Protein AF-A0A530BRG9-F1 (afdb_monomer_lite)

Sequence (106 aa):
MIADGNSALDARIAVEASLAELMQLPPAQRCAVVLKDVLGHSLEEIGEILETSDTAIKGALQRGRESLRKLAAAPRMAPPRPALDRQDMRRLGDYVAAFNARDFDT

Radius of gyration: 16.91 Å; chains: 1; bounding box: 39×44×31 Å

Structure (mmCIF, N/CA/C/O backbone):
data_AF-A0A530BRG9-F1
#
_entry.id   AF-A0A530BRG9-F1
#
loop_
_atom_site.group_PDB
_atom_site.id
_atom_site.type_symbol
_atom_site.label_atom_id
_atom_site.label_alt_id
_atom_site.label_comp_id
_atom_site.label_asym_id
_atom_site.label_entity_id
_atom_site.label_seq_id
_atom_site.pdbx_PDB_ins_code
_atom_site.Cartn_x
_atom_site.Cartn_y
_atom_site.Cartn_z
_atom_site.occupancy
_atom_site.B_iso_or_equiv
_atom_site.auth_seq_id
_atom_site.auth_comp_id
_atom_site.auth_asym_id
_atom_site.auth_atom_id
_atom_site.pdbx_PDB_model_num
ATOM 1 N N . MET A 1 1 ? -22.270 18.689 -3.366 1.00 40.22 1 MET A N 1
ATOM 2 C CA . MET A 1 1 ? -21.148 17.767 -3.111 1.00 40.22 1 MET A CA 1
ATOM 3 C C . MET A 1 1 ? -20.271 17.785 -4.351 1.00 40.22 1 MET A C 1
ATOM 5 O O . MET A 1 1 ? -20.566 17.086 -5.308 1.00 40.22 1 MET A O 1
ATOM 9 N N . ILE A 1 2 ? -19.303 18.703 -4.408 1.00 39.16 2 ILE A N 1
ATOM 10 C CA . ILE A 1 2 ? -18.325 18.726 -5.501 1.00 39.16 2 ILE A CA 1
ATOM 11 C C . ILE A 1 2 ? -17.499 17.460 -5.294 1.00 39.16 2 ILE A C 1
ATOM 13 O O . ILE A 1 2 ? -16.889 17.315 -4.238 1.00 39.16 2 ILE A O 1
ATOM 17 N N . ALA A 1 3 ? -17.549 16.508 -6.223 1.00 49.19 3 ALA A N 1
ATOM 18 C CA . ALA A 1 3 ? -16.545 15.457 -6.234 1.00 49.19 3 ALA A CA 1
ATOM 19 C C . ALA A 1 3 ? -15.195 16.174 -6.334 1.00 49.19 3 ALA A C 1
ATOM 21 O O . ALA A 1 3 ? -14.947 16.855 -7.330 1.00 49.19 3 ALA A O 1
ATOM 22 N N . ASP A 1 4 ? -14.380 16.109 -5.280 1.00 65.44 4 ASP A N 1
ATOM 23 C CA . ASP A 1 4 ? -13.044 16.695 -5.283 1.00 65.44 4 ASP A CA 1
ATOM 24 C C . ASP A 1 4 ? -12.312 16.120 -6.494 1.00 65.44 4 ASP A C 1
ATOM 26 O O . ASP A 1 4 ? -11.971 14.936 -6.501 1.00 65.44 4 ASP A O 1
ATOM 30 N N . GLY A 1 5 ? -12.097 16.919 -7.544 1.00 68.75 5 GLY A N 1
ATOM 31 C CA . GLY A 1 5 ? -11.495 16.438 -8.795 1.00 68.75 5 GLY A CA 1
ATOM 32 C C . GLY A 1 5 ? -10.120 15.805 -8.570 1.00 68.75 5 GLY A C 1
ATOM 33 O O . GLY A 1 5 ? -9.715 14.891 -9.282 1.00 68.75 5 GLY A O 1
ATOM 34 N N . ASN A 1 6 ? -9.449 16.228 -7.498 1.00 78.31 6 ASN A N 1
ATOM 35 C CA . ASN A 1 6 ? -8.198 15.655 -7.036 1.00 78.31 6 ASN A CA 1
ATOM 36 C C . ASN A 1 6 ? -8.357 14.217 -6.496 1.00 78.31 6 ASN A C 1
ATOM 38 O O . ASN A 1 6 ? -7.489 13.388 -6.728 1.00 78.31 6 ASN A O 1
ATOM 42 N N . SER A 1 7 ? -9.481 13.888 -5.847 1.00 81.31 7 SER A N 1
ATOM 43 C CA . SER A 1 7 ? -9.762 12.533 -5.346 1.00 81.31 7 SER A CA 1
ATOM 44 C C . SER A 1 7 ? -10.020 11.527 -6.472 1.00 81.31 7 SER A C 1
ATOM 46 O O . SER A 1 7 ? -9.546 10.398 -6.407 1.00 81.31 7 SER A O 1
ATOM 48 N N . ALA A 1 8 ? -10.708 11.948 -7.539 1.00 89.31 8 ALA A N 1
ATOM 49 C CA . ALA A 1 8 ? -10.935 11.103 -8.709 1.00 89.31 8 ALA A CA 1
ATOM 50 C C . ALA A 1 8 ? -9.632 10.854 -9.485 1.00 89.31 8 ALA A C 1
ATOM 52 O O . ALA A 1 8 ? -9.393 9.743 -9.955 1.00 89.31 8 ALA A O 1
ATOM 53 N N . LEU A 1 9 ? -8.769 11.870 -9.596 1.00 90.94 9 LEU A N 1
ATOM 54 C CA . LEU A 1 9 ? -7.432 11.717 -10.169 1.00 90.94 9 LEU A CA 1
ATOM 55 C C . LEU A 1 9 ? -6.566 10.764 -9.335 1.00 90.94 9 LEU A C 1
ATOM 57 O O . LEU A 1 9 ? -5.92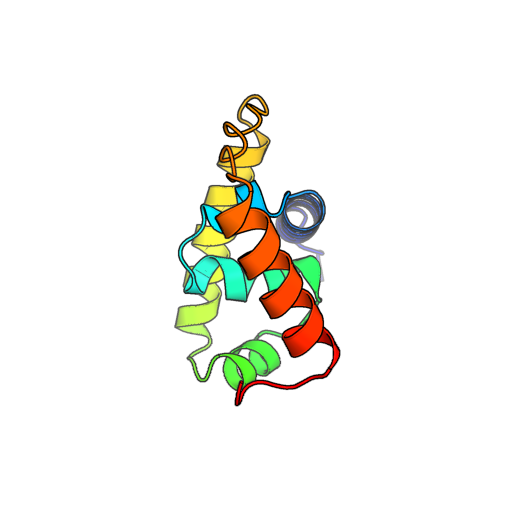1 9.887 -9.899 1.00 90.94 9 LEU A O 1
ATOM 61 N N . ASP A 1 10 ? -6.584 10.906 -8.010 1.00 93.25 10 ASP A N 1
ATOM 62 C CA . ASP A 1 10 ? -5.836 10.034 -7.100 1.00 93.25 10 ASP A CA 1
ATOM 63 C C . ASP A 1 10 ? -6.260 8.574 -7.218 1.00 93.25 10 ASP A C 1
ATOM 65 O O . ASP A 1 10 ? -5.401 7.701 -7.330 1.00 93.25 10 ASP A O 1
ATOM 69 N N . ALA A 1 11 ? -7.569 8.321 -7.280 1.00 91.12 11 ALA A N 1
ATOM 70 C CA . ALA A 1 11 ? -8.109 6.991 -7.534 1.00 91.12 11 ALA A CA 1
ATOM 71 C C . ALA A 1 11 ? -7.588 6.410 -8.852 1.00 91.12 11 ALA A C 1
ATOM 73 O O . ALA A 1 11 ? -7.091 5.288 -8.892 1.00 91.12 11 ALA A O 1
ATOM 74 N N . ARG A 1 12 ? -7.616 7.198 -9.932 1.00 93.44 12 ARG A N 1
ATOM 75 C CA . ARG A 1 12 ? -7.093 6.755 -11.230 1.00 93.44 12 ARG A CA 1
ATOM 76 C C . ARG A 1 12 ? -5.602 6.436 -11.188 1.00 93.44 12 ARG A C 1
ATOM 78 O O . ARG A 1 12 ? -5.204 5.385 -11.676 1.00 93.44 12 ARG A O 1
ATOM 85 N N . ILE A 1 13 ? -4.796 7.307 -10.584 1.00 92.56 13 ILE A N 1
ATOM 86 C CA . ILE A 1 13 ? -3.352 7.089 -10.438 1.00 92.56 13 ILE A CA 1
ATOM 87 C C . ILE A 1 13 ? -3.082 5.819 -9.623 1.00 92.56 13 ILE A C 1
ATOM 89 O O . ILE A 1 13 ? -2.208 5.039 -9.989 1.00 92.56 13 ILE A O 1
ATOM 93 N N . ALA A 1 14 ? -3.832 5.589 -8.543 1.00 89.88 14 ALA A N 1
ATOM 94 C CA . ALA A 1 14 ? -3.685 4.397 -7.716 1.00 89.88 14 ALA A CA 1
ATOM 95 C C . ALA A 1 14 ? -4.073 3.110 -8.459 1.00 89.88 14 ALA A C 1
ATOM 97 O O . ALA A 1 14 ? -3.373 2.109 -8.337 1.00 89.88 14 ALA A O 1
ATOM 98 N N . VAL A 1 15 ? -5.150 3.136 -9.249 1.00 92.38 15 VAL A N 1
ATOM 99 C CA . VAL A 1 15 ? -5.597 1.992 -10.063 1.00 92.38 15 VAL A CA 1
ATOM 100 C C . VAL A 1 15 ? -4.611 1.675 -11.194 1.00 92.38 15 VAL A C 1
ATOM 102 O O . VAL A 1 15 ? -4.385 0.509 -11.504 1.00 92.38 15 VAL A O 1
ATOM 105 N N . GLU A 1 16 ? -4.007 2.693 -11.810 1.00 91.06 16 GLU A N 1
ATOM 106 C CA . GLU A 1 16 ? -3.022 2.523 -12.888 1.00 91.06 16 GLU A CA 1
ATOM 107 C C . GLU A 1 16 ? -1.605 2.192 -12.375 1.00 91.06 16 GLU A C 1
ATOM 109 O O . GLU A 1 16 ? -0.723 1.856 -13.178 1.00 91.06 16 GLU A O 1
ATOM 114 N N . ALA A 1 17 ? -1.376 2.275 -11.059 1.00 89.69 17 ALA A N 1
ATOM 115 C CA . ALA A 1 17 ? -0.098 1.956 -10.438 1.00 89.69 17 ALA A CA 1
ATOM 116 C C . ALA A 1 17 ? 0.193 0.451 -10.511 1.00 89.69 17 ALA A C 1
ATOM 118 O O . ALA A 1 17 ? -0.591 -0.404 -10.100 1.00 89.69 17 ALA A O 1
ATOM 119 N N . SER A 1 18 ? 1.380 0.118 -10.999 1.00 88.44 18 SER A N 1
ATOM 120 C CA . SER A 1 18 ? 1.921 -1.233 -10.956 1.00 88.44 18 SER A CA 1
ATOM 121 C C . SER A 1 18 ? 2.215 -1.667 -9.519 1.00 88.44 18 SER A C 1
ATOM 123 O O . SER A 1 18 ? 2.487 -0.852 -8.633 1.00 88.44 18 SER A O 1
ATOM 125 N N . LEU A 1 19 ? 2.271 -2.984 -9.298 1.00 88.19 19 LEU A N 1
ATOM 126 C CA . LEU A 1 19 ? 2.711 -3.540 -8.017 1.00 88.19 19 LEU A CA 1
ATOM 127 C C . LEU A 1 19 ? 4.082 -2.982 -7.599 1.00 88.19 19 LEU A C 1
ATOM 129 O O . LEU A 1 19 ? 4.290 -2.683 -6.430 1.00 88.19 19 LEU A O 1
ATOM 133 N N . ALA A 1 20 ? 5.003 -2.786 -8.546 1.00 87.38 20 ALA A N 1
ATOM 134 C CA . ALA A 1 20 ? 6.319 -2.226 -8.260 1.00 87.38 20 ALA A CA 1
ATOM 135 C C . ALA A 1 20 ? 6.261 -0.769 -7.764 1.00 87.38 20 ALA A C 1
ATOM 137 O O . ALA A 1 20 ? 7.022 -0.403 -6.873 1.00 87.38 20 ALA A O 1
ATOM 138 N N . GLU A 1 21 ? 5.364 0.059 -8.304 1.00 91.44 21 GLU A N 1
ATOM 139 C CA . GLU A 1 21 ? 5.154 1.439 -7.840 1.00 91.44 21 GLU A CA 1
ATOM 140 C C . GLU A 1 21 ? 4.507 1.455 -6.450 1.00 91.44 21 GLU A C 1
ATOM 142 O O . GLU A 1 21 ? 4.989 2.146 -5.554 1.00 91.44 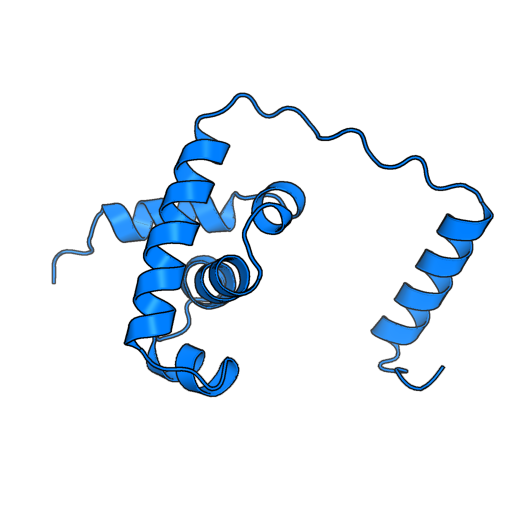21 GLU A O 1
ATOM 147 N N . LEU A 1 22 ? 3.487 0.623 -6.217 1.00 92.81 22 LEU A N 1
ATOM 148 C CA . LEU A 1 22 ? 2.864 0.483 -4.896 1.00 92.81 22 LEU A CA 1
ATOM 149 C C . LEU A 1 22 ? 3.863 -0.013 -3.840 1.00 92.81 22 LEU A C 1
ATOM 151 O O . LEU A 1 22 ? 3.846 0.447 -2.697 1.00 92.81 22 LEU A O 1
ATOM 155 N N . MET A 1 23 ? 4.762 -0.929 -4.204 1.00 92.44 23 MET A N 1
ATOM 156 C CA . MET A 1 23 ? 5.768 -1.470 -3.288 1.00 92.44 23 MET A CA 1
ATOM 157 C C . MET A 1 23 ? 6.831 -0.448 -2.862 1.00 92.44 23 MET A C 1
ATOM 159 O O . MET A 1 23 ? 7.465 -0.658 -1.829 1.00 92.44 23 MET A O 1
ATOM 163 N N . GLN A 1 24 ? 6.981 0.672 -3.577 1.00 92.62 24 GLN A N 1
ATOM 164 C CA . GLN A 1 24 ? 7.852 1.781 -3.161 1.00 92.62 24 GLN A CA 1
ATOM 165 C C . GLN A 1 24 ? 7.260 2.615 -2.016 1.00 92.62 24 GLN A C 1
ATOM 167 O O . GLN A 1 24 ? 7.994 3.332 -1.335 1.00 92.62 24 GLN A O 1
ATOM 172 N N . LEU A 1 25 ? 5.949 2.531 -1.771 1.00 96.69 25 LEU A N 1
ATOM 173 C CA . LEU A 1 25 ? 5.318 3.226 -0.653 1.00 96.69 25 LEU A CA 1
ATOM 174 C C . LEU A 1 25 ? 5.611 2.496 0.671 1.00 96.69 25 LEU A C 1
ATOM 176 O O . LEU A 1 25 ? 5.564 1.261 0.723 1.00 96.69 25 LEU A O 1
ATOM 180 N N . PRO A 1 26 ? 5.814 3.234 1.781 1.00 97.19 26 PRO A N 1
ATOM 181 C CA . PRO A 1 26 ? 5.792 2.657 3.120 1.00 97.19 26 PRO A CA 1
ATOM 182 C C . PRO A 1 26 ? 4.493 1.870 3.372 1.00 97.19 2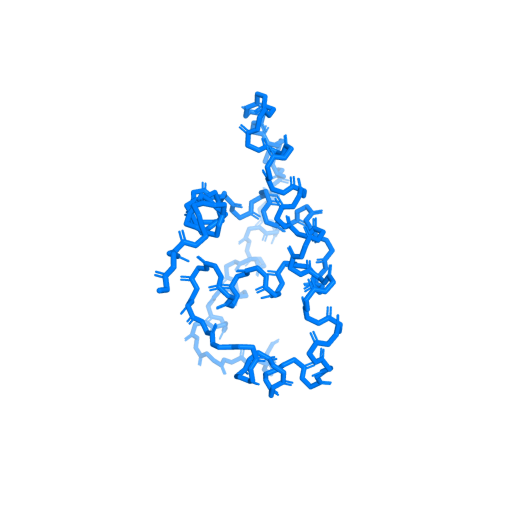6 PRO A C 1
ATOM 184 O O . PRO A 1 26 ? 3.433 2.311 2.914 1.00 97.19 26 PRO A O 1
ATOM 187 N N . PRO A 1 27 ? 4.522 0.763 4.143 1.00 96.50 27 PRO A N 1
ATOM 188 C CA . PRO A 1 27 ? 3.377 -0.139 4.300 1.00 96.50 27 PRO A CA 1
ATOM 189 C C . PRO A 1 27 ? 2.060 0.559 4.654 1.00 96.50 27 PRO A C 1
ATOM 191 O O . PRO A 1 27 ? 1.059 0.337 3.984 1.00 96.50 27 PRO A O 1
ATOM 194 N N . ALA A 1 28 ? 2.070 1.477 5.625 1.00 96.00 28 ALA A N 1
ATOM 195 C CA . ALA A 1 28 ? 0.866 2.204 6.031 1.00 96.00 28 ALA A CA 1
ATOM 196 C C . ALA A 1 28 ? 0.270 3.070 4.903 1.00 96.00 28 ALA A C 1
ATOM 198 O O . ALA A 1 28 ? -0.946 3.142 4.753 1.00 96.00 28 ALA A O 1
ATOM 199 N N . GLN A 1 29 ? 1.118 3.708 4.089 1.00 98.12 29 GLN A N 1
ATOM 200 C CA . GLN A 1 29 ? 0.671 4.513 2.946 1.00 98.12 29 GLN A CA 1
ATOM 201 C C . GLN A 1 29 ? 0.102 3.618 1.846 1.00 98.12 29 GLN A C 1
ATOM 203 O O . GLN A 1 29 ? -0.970 3.906 1.321 1.00 98.12 29 GLN A O 1
ATOM 208 N N . ARG A 1 30 ? 0.793 2.510 1.541 1.00 98.00 30 ARG A N 1
ATOM 209 C CA . ARG A 1 30 ? 0.343 1.519 0.560 1.00 98.00 30 ARG A CA 1
ATOM 210 C C . ARG A 1 30 ? -1.019 0.941 0.942 1.00 98.00 30 ARG A C 1
ATOM 212 O O . ARG A 1 30 ? -1.920 0.966 0.114 1.00 98.00 30 ARG A O 1
ATOM 219 N N . CYS A 1 31 ? -1.179 0.459 2.176 1.00 97.75 31 CYS A N 1
ATOM 220 C CA . CYS A 1 31 ? -2.439 -0.126 2.637 1.00 97.75 31 CYS A CA 1
ATOM 221 C C . CYS A 1 31 ? -3.586 0.883 2.553 1.00 97.75 31 CYS A C 1
ATOM 223 O O . CYS A 1 31 ? -4.629 0.570 1.988 1.00 97.75 31 CYS A O 1
ATOM 225 N N . ALA A 1 32 ? -3.374 2.106 3.049 1.00 97.75 32 ALA A N 1
ATOM 226 C CA . ALA A 1 32 ? -4.399 3.141 3.016 1.00 97.75 32 ALA A CA 1
ATOM 227 C C . ALA A 1 32 ? -4.831 3.474 1.576 1.00 97.75 32 ALA A C 1
ATOM 229 O O . ALA A 1 32 ? -6.027 3.500 1.294 1.00 97.75 32 ALA A O 1
ATOM 230 N N . VAL A 1 33 ? -3.876 3.672 0.657 1.00 97.94 33 VAL A N 1
ATOM 231 C CA . VAL A 1 33 ? -4.171 3.960 -0.756 1.00 97.94 33 VAL A CA 1
ATOM 232 C C . VAL A 1 33 ? -4.888 2.793 -1.428 1.00 97.94 33 VAL A C 1
ATOM 234 O O . VAL A 1 33 ? -5.906 3.010 -2.069 1.00 97.94 33 VAL A O 1
ATOM 237 N N . VAL A 1 34 ? -4.417 1.554 -1.270 1.00 97.75 34 VAL A N 1
ATOM 238 C CA . VAL A 1 34 ? -5.066 0.394 -1.904 1.00 97.75 34 VAL A CA 1
ATOM 239 C C . VAL A 1 34 ? -6.504 0.244 -1.409 1.00 97.75 34 VAL A C 1
ATOM 241 O O . VAL A 1 34 ? -7.423 0.144 -2.218 1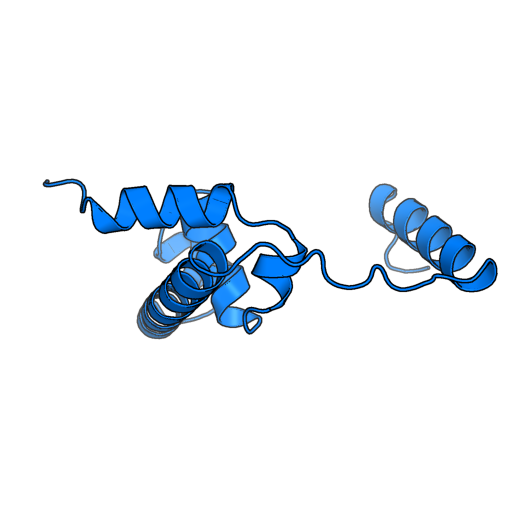.00 97.75 34 VAL A O 1
ATOM 244 N N . LEU A 1 35 ? -6.725 0.293 -0.094 1.00 97.94 35 LEU A N 1
ATOM 245 C CA . LEU A 1 35 ? -8.068 0.149 0.459 1.00 97.94 35 LEU A CA 1
ATOM 246 C C . LEU A 1 35 ? -8.993 1.287 0.007 1.00 97.94 35 LEU A C 1
ATOM 248 O O . LEU A 1 35 ? -10.137 1.033 -0.359 1.00 97.94 35 LEU A O 1
ATOM 252 N N . LYS A 1 36 ? -8.507 2.534 -0.013 1.00 97.69 36 LYS A N 1
ATOM 253 C CA . LYS A 1 36 ? -9.345 3.691 -0.346 1.00 97.69 36 LYS A CA 1
ATOM 254 C C . LYS A 1 36 ? -9.564 3.884 -1.842 1.00 97.69 36 LYS A C 1
ATOM 256 O O . LYS A 1 36 ? -10.692 4.081 -2.281 1.00 97.69 36 LYS A O 1
ATOM 261 N N . ASP A 1 37 ? -8.474 3.901 -2.593 1.00 97.00 37 ASP A N 1
ATOM 262 C CA . ASP A 1 37 ? -8.408 4.428 -3.954 1.00 97.00 37 ASP A CA 1
ATOM 263 C C . ASP A 1 37 ? -8.509 3.321 -5.014 1.00 97.00 37 ASP A C 1
ATOM 265 O O . ASP A 1 37 ? -8.860 3.609 -6.156 1.00 97.00 37 ASP A O 1
ATOM 269 N N . VAL A 1 38 ? -8.259 2.058 -4.634 1.00 95.62 38 VAL A N 1
ATOM 270 C CA . VAL A 1 38 ? -8.417 0.881 -5.511 1.00 95.62 38 VAL A CA 1
ATOM 271 C C . VAL A 1 38 ? -9.649 0.062 -5.126 1.00 95.62 38 VAL A C 1
ATOM 273 O O . VAL A 1 38 ? -10.439 -0.297 -5.995 1.00 95.62 38 VAL A O 1
ATOM 276 N N . LEU A 1 39 ? -9.832 -0.221 -3.833 1.00 95.50 39 LEU A N 1
ATOM 277 C CA . LEU A 1 39 ? -10.930 -1.061 -3.334 1.00 95.50 39 LEU A CA 1
ATOM 278 C C . LEU A 1 39 ? -12.178 -0.266 -2.918 1.00 95.50 39 LEU A C 1
ATOM 280 O O . LEU A 1 39 ? -13.242 -0.851 -2.743 1.00 95.50 39 LEU A O 1
ATOM 284 N N . GLY A 1 40 ? -12.082 1.063 -2.810 1.00 95.31 40 GLY A N 1
ATOM 285 C CA . GLY A 1 40 ? -13.234 1.941 -2.593 1.00 95.31 40 GLY A CA 1
ATOM 286 C C . GLY A 1 40 ? -13.759 2.008 -1.156 1.00 95.31 40 GLY A C 1
ATOM 287 O O . GLY A 1 40 ? -14.845 2.549 -0.948 1.00 95.31 40 GLY A O 1
ATOM 288 N N . HIS A 1 41 ? -13.009 1.515 -0.167 1.00 97.75 41 HIS A N 1
ATOM 289 C CA . HIS A 1 41 ? -13.445 1.491 1.230 1.00 97.75 41 HIS A CA 1
ATOM 290 C C . HIS A 1 41 ? -13.686 2.888 1.830 1.00 97.75 41 HIS A C 1
ATOM 292 O O . HIS A 1 41 ? -13.098 3.907 1.429 1.00 97.75 41 HIS A O 1
ATOM 298 N N . SER A 1 42 ? -14.563 2.954 2.831 1.00 96.12 42 SER A N 1
ATOM 299 C CA . SER A 1 42 ? -14.761 4.138 3.672 1.00 96.12 42 SER A CA 1
ATOM 300 C C . SER A 1 42 ? -13.573 4.336 4.634 1.00 96.12 42 SER A C 1
ATOM 302 O O . SER A 1 42 ? -12.740 3.451 4.799 1.00 96.12 42 SER A O 1
ATOM 304 N N . LEU A 1 43 ? -13.431 5.519 5.250 1.00 95.88 43 LEU A N 1
ATOM 305 C CA . LEU A 1 43 ? -12.359 5.723 6.244 1.00 95.88 43 LEU A CA 1
ATOM 306 C C . LEU A 1 43 ? -12.575 4.882 7.507 1.00 95.88 43 LEU A C 1
ATOM 308 O O . LEU A 1 43 ? -11.601 4.413 8.084 1.00 95.88 43 LEU A O 1
ATOM 312 N N . GLU A 1 44 ? -13.837 4.671 7.876 1.00 96.50 44 GLU A N 1
ATOM 313 C CA . GLU A 1 44 ? -14.250 3.845 9.009 1.00 96.50 44 GLU A CA 1
ATOM 314 C C . GLU A 1 44 ? -13.867 2.378 8.779 1.00 96.50 44 GLU A C 1
ATOM 316 O O . GLU A 1 44 ? -13.124 1.818 9.578 1.00 96.50 44 GLU A O 1
ATOM 321 N N . GLU A 1 45 ? -14.229 1.808 7.622 1.00 97.69 45 GLU A N 1
ATOM 322 C CA . GLU A 1 45 ? -13.852 0.436 7.240 1.00 97.69 45 GLU A CA 1
ATOM 323 C C . GLU A 1 45 ? -12.327 0.248 7.235 1.00 97.69 45 GLU A C 1
ATOM 325 O O . GLU A 1 45 ? -11.806 -0.773 7.675 1.00 97.69 45 GLU A O 1
ATOM 330 N N . ILE A 1 46 ? -11.577 1.251 6.763 1.00 97.88 46 ILE A N 1
ATOM 331 C CA . ILE A 1 46 ? -10.108 1.208 6.778 1.00 97.88 46 ILE A CA 1
ATOM 332 C C . ILE A 1 46 ? -9.570 1.243 8.212 1.00 97.88 46 ILE A C 1
ATOM 334 O O . ILE A 1 46 ? -8.588 0.562 8.503 1.00 97.88 46 ILE A O 1
ATOM 338 N N . GLY A 1 47 ? -10.174 2.037 9.097 1.00 97.25 47 GLY A N 1
ATOM 339 C CA . GLY A 1 47 ? -9.788 2.116 10.505 1.00 97.25 47 GLY A CA 1
ATOM 340 C C . GLY A 1 47 ? -10.020 0.814 11.253 1.00 97.25 47 GLY A C 1
ATOM 341 O O . GLY A 1 47 ? -9.167 0.425 12.047 1.00 97.25 47 GLY A O 1
ATOM 342 N N . GLU A 1 48 ? -11.104 0.111 10.933 1.00 97.25 48 GLU A N 1
ATOM 343 C CA . GLU A 1 48 ? -11.378 -1.232 11.441 1.00 97.25 48 GLU A CA 1
ATOM 344 C C . GLU A 1 48 ? -10.358 -2.253 10.918 1.00 97.25 48 GLU A C 1
ATOM 346 O O . GLU A 1 48 ? -9.767 -2.983 11.708 1.00 97.25 48 GLU A O 1
ATOM 351 N N . ILE A 1 49 ? -10.083 -2.266 9.607 1.00 96.94 49 ILE A N 1
ATOM 352 C CA . ILE A 1 49 ? -9.139 -3.216 8.985 1.00 96.94 49 ILE A CA 1
ATOM 353 C C . ILE A 1 49 ? -7.700 -3.007 9.474 1.00 96.94 49 ILE A C 1
ATOM 355 O O . ILE A 1 49 ? -6.959 -3.970 9.659 1.00 96.94 49 ILE A O 1
ATOM 359 N N . LEU A 1 50 ? -7.270 -1.750 9.614 1.00 95.69 50 LEU A N 1
ATOM 360 C CA . LEU A 1 50 ? -5.896 -1.402 9.991 1.00 95.69 50 LEU A CA 1
ATOM 361 C C . LEU A 1 50 ? -5.720 -1.176 11.496 1.00 95.69 50 LEU A C 1
ATOM 363 O O . LEU A 1 50 ? -4.616 -0.816 11.909 1.00 95.69 50 LEU A O 1
ATOM 367 N N . GLU A 1 51 ? -6.788 -1.331 12.283 1.00 96.69 51 GLU A N 1
ATOM 368 C CA . GLU A 1 51 ? -6.828 -1.082 13.729 1.00 96.69 51 GLU A CA 1
ATOM 369 C C . GLU A 1 51 ? -6.160 0.256 14.106 1.00 96.69 51 GLU A C 1
ATOM 371 O O . GLU A 1 51 ? -5.286 0.348 14.973 1.00 96.69 51 GLU A O 1
ATOM 376 N N . THR A 1 52 ? -6.522 1.327 13.392 1.00 96.12 52 THR A N 1
ATOM 377 C CA . THR A 1 52 ? -5.854 2.630 13.512 1.00 96.12 52 THR A CA 1
ATOM 378 C C . THR A 1 52 ? -6.821 3.810 13.433 1.00 96.12 52 THR A C 1
ATOM 380 O O . THR A 1 52 ? -7.984 3.673 13.072 1.00 96.12 52 THR A O 1
ATOM 383 N N . SER A 1 53 ? -6.339 5.004 13.786 1.00 96.62 53 SER A N 1
ATOM 384 C CA . SER A 1 53 ? -7.170 6.214 13.815 1.00 96.62 53 SER A CA 1
ATOM 385 C C . SER A 1 53 ? -7.386 6.831 12.431 1.00 96.62 53 SER A C 1
ATOM 387 O O . SER A 1 53 ? -6.468 6.883 11.610 1.00 96.62 53 SER A O 1
ATOM 389 N N . ASP A 1 54 ? -8.545 7.461 12.236 1.00 95.75 54 ASP A N 1
ATOM 390 C CA . ASP A 1 54 ? -8.860 8.329 11.093 1.00 95.75 54 ASP A CA 1
ATOM 391 C C . ASP A 1 54 ? -7.739 9.310 10.732 1.00 95.75 54 ASP A C 1
ATOM 393 O O . ASP A 1 54 ? -7.431 9.530 9.560 1.00 95.75 54 ASP A O 1
ATOM 397 N N . THR A 1 55 ? -7.120 9.920 11.744 1.00 97.31 55 THR A N 1
ATOM 398 C CA . THR A 1 55 ? -6.032 10.886 11.562 1.00 97.31 55 THR A CA 1
ATOM 399 C C . THR A 1 55 ? -4.800 10.221 10.950 1.00 97.31 55 THR A C 1
ATOM 401 O O . THR A 1 55 ? -4.187 10.776 10.033 1.00 97.31 55 THR A O 1
ATOM 404 N N . ALA A 1 56 ? -4.454 9.016 11.411 1.00 97.25 56 ALA A N 1
ATOM 405 C CA . ALA A 1 56 ? -3.354 8.239 10.852 1.00 97.25 56 ALA A CA 1
ATOM 406 C C . ALA A 1 56 ? -3.639 7.839 9.396 1.00 97.25 56 ALA A C 1
ATOM 408 O O . ALA A 1 56 ? -2.768 8.015 8.539 1.00 97.25 56 ALA A O 1
ATOM 409 N N . ILE A 1 57 ? -4.868 7.401 9.097 1.00 97.94 57 ILE A N 1
ATOM 410 C CA . ILE A 1 57 ? -5.303 7.018 7.743 1.00 97.94 57 ILE A CA 1
ATOM 411 C C . ILE A 1 57 ? -5.233 8.215 6.798 1.00 97.94 57 ILE A C 1
ATOM 413 O O . ILE A 1 57 ? -4.619 8.126 5.737 1.00 97.94 57 ILE A O 1
ATOM 417 N N . LYS A 1 58 ? -5.799 9.363 7.187 1.00 97.19 58 LYS A N 1
ATOM 418 C CA . LYS A 1 58 ? -5.784 10.592 6.374 1.00 97.19 58 LYS A CA 1
ATOM 419 C C . LYS A 1 58 ? -4.356 11.043 6.068 1.00 97.19 58 LYS A C 1
ATOM 421 O O . LYS A 1 58 ? -4.044 11.354 4.919 1.00 97.19 58 LYS A O 1
ATOM 426 N N . GLY A 1 59 ? -3.470 11.012 7.066 1.00 98.06 59 GLY A N 1
ATOM 427 C CA . GLY A 1 59 ? -2.055 11.329 6.870 1.00 98.06 59 GLY A CA 1
ATOM 428 C C . GLY A 1 59 ? -1.336 10.331 5.955 1.00 98.06 59 GLY A C 1
ATOM 429 O O . GLY A 1 59 ? -0.512 10.730 5.130 1.00 98.06 59 GLY A O 1
ATOM 430 N N . ALA A 1 60 ? -1.645 9.037 6.072 1.00 97.88 60 ALA A N 1
ATOM 431 C CA . ALA A 1 60 ? -1.094 7.996 5.210 1.00 97.88 60 ALA A CA 1
ATOM 432 C C . ALA A 1 60 ? -1.578 8.137 3.757 1.00 97.88 60 ALA A C 1
ATOM 434 O O . ALA A 1 60 ? -0.751 8.089 2.847 1.00 97.88 60 ALA A O 1
ATOM 435 N N . LEU A 1 61 ? -2.873 8.397 3.544 1.00 98.06 61 LEU A N 1
ATOM 436 C CA . LEU A 1 61 ? -3.466 8.664 2.231 1.00 98.06 61 LEU A CA 1
ATOM 437 C C . LEU A 1 61 ? -2.836 9.879 1.564 1.00 98.06 61 LEU A C 1
ATOM 439 O O . LEU A 1 61 ? -2.428 9.797 0.409 1.00 98.06 61 LEU A O 1
ATOM 443 N N . GLN A 1 62 ? -2.717 10.993 2.290 1.00 97.75 62 GLN A N 1
ATOM 444 C CA . GLN A 1 62 ? -2.115 12.213 1.759 1.00 97.75 62 GLN A CA 1
ATOM 445 C C . GLN A 1 62 ? -0.707 11.937 1.210 1.00 97.75 62 GLN A C 1
ATOM 447 O O . GLN A 1 62 ? -0.426 12.230 0.048 1.00 97.75 62 GLN A O 1
ATOM 452 N N . ARG A 1 63 ? 0.165 11.334 2.029 1.00 98.19 63 ARG A N 1
ATOM 453 C CA . ARG A 1 63 ? 1.560 11.053 1.649 1.00 98.19 63 ARG A CA 1
ATOM 454 C C . ARG A 1 63 ? 1.679 9.966 0.579 1.00 98.19 63 ARG A C 1
ATOM 456 O O . ARG A 1 63 ? 2.531 10.070 -0.304 1.00 98.19 63 ARG A O 1
ATOM 463 N N . GLY A 1 64 ? 0.815 8.952 0.628 1.00 97.88 64 GLY A N 1
ATOM 464 C CA . GLY A 1 64 ? 0.767 7.885 -0.369 1.00 97.88 64 GLY A CA 1
ATOM 465 C C . GLY A 1 64 ? 0.387 8.417 -1.749 1.00 97.88 64 GLY A C 1
ATOM 466 O O . GLY A 1 64 ? 1.108 8.188 -2.718 1.00 97.88 64 GLY A O 1
ATOM 467 N N . ARG A 1 65 ? -0.682 9.216 -1.830 1.00 97.75 65 ARG A N 1
ATOM 468 C CA . ARG A 1 65 ? -1.129 9.858 -3.077 1.00 97.75 65 ARG A CA 1
ATOM 469 C C . ARG A 1 65 ? -0.089 10.826 -3.625 1.00 97.75 65 ARG A C 1
ATOM 471 O O . ARG A 1 65 ? 0.140 10.872 -4.828 1.00 97.75 65 ARG A O 1
ATOM 478 N N . GLU A 1 66 ? 0.569 11.602 -2.765 1.00 97.31 66 GLU A N 1
ATOM 479 C CA . GLU A 1 66 ? 1.672 12.471 -3.191 1.00 97.31 66 GLU A CA 1
ATOM 480 C C . GLU A 1 66 ? 2.834 11.666 -3.798 1.00 97.31 66 GLU A C 1
ATOM 482 O O . GLU A 1 66 ? 3.345 12.025 -4.858 1.00 97.31 66 GLU A O 1
ATOM 487 N N . SER A 1 67 ? 3.214 10.551 -3.169 1.00 96.38 67 SER A N 1
ATOM 488 C CA . SER A 1 67 ? 4.259 9.655 -3.681 1.00 96.38 67 SER A CA 1
ATOM 489 C C . SER A 1 67 ? 3.881 9.049 -5.034 1.00 96.38 67 SER A C 1
ATOM 491 O O . SER A 1 67 ? 4.688 9.079 -5.961 1.00 96.38 67 SER A O 1
ATOM 493 N N . LEU A 1 68 ? 2.645 8.565 -5.190 1.00 95.31 68 LEU A N 1
ATOM 494 C CA . LEU A 1 68 ? 2.190 7.991 -6.457 1.00 95.31 68 LEU A CA 1
ATOM 495 C C . LEU A 1 68 ? 2.095 9.023 -7.582 1.00 95.31 68 LEU A C 1
ATOM 497 O O . LEU A 1 68 ? 2.489 8.715 -8.702 1.00 95.31 68 LEU A O 1
ATOM 501 N N . ARG A 1 69 ? 1.663 10.261 -7.303 1.00 95.75 69 ARG A N 1
ATOM 502 C CA . ARG A 1 69 ? 1.711 11.345 -8.301 1.00 95.75 69 ARG A CA 1
ATOM 503 C C . ARG A 1 69 ? 3.135 11.588 -8.803 1.00 95.75 69 ARG A C 1
ATOM 505 O O . ARG A 1 69 ? 3.335 11.765 -10.000 1.00 95.75 69 ARG A O 1
ATOM 512 N N . LYS A 1 70 ? 4.125 11.580 -7.901 1.00 94.00 70 LYS A N 1
ATOM 513 C CA . LYS A 1 70 ? 5.544 11.741 -8.265 1.00 94.00 70 LYS A CA 1
ATOM 514 C C . LYS A 1 70 ? 6.038 10.582 -9.130 1.00 94.00 70 LYS A C 1
ATOM 516 O O . LYS A 1 70 ? 6.723 10.826 -10.116 1.00 94.00 70 LYS A O 1
ATOM 521 N N . LEU A 1 71 ? 5.661 9.348 -8.792 1.00 92.00 71 LEU A N 1
ATOM 522 C CA . LEU A 1 71 ? 6.015 8.161 -9.574 1.00 92.00 71 LEU A CA 1
ATOM 523 C C . LEU A 1 71 ? 5.359 8.167 -10.960 1.00 92.00 71 LEU A C 1
ATOM 525 O O . LEU A 1 71 ? 6.040 7.913 -11.946 1.00 92.00 71 LEU A O 1
ATOM 529 N N . ALA A 1 72 ? 4.083 8.544 -11.053 1.00 89.75 72 ALA A N 1
ATOM 530 C CA . ALA A 1 72 ? 3.358 8.636 -12.319 1.00 89.75 72 ALA A CA 1
ATOM 531 C C . ALA A 1 72 ? 3.911 9.727 -13.256 1.00 89.75 72 ALA A C 1
ATOM 533 O O . ALA A 1 72 ? 3.814 9.602 -14.474 1.00 89.75 72 ALA A O 1
ATOM 534 N N . ALA A 1 73 ? 4.493 10.795 -12.699 1.00 90.12 73 ALA A N 1
ATOM 535 C CA . ALA A 1 73 ? 5.148 11.851 -13.470 1.00 90.12 73 ALA A CA 1
ATOM 536 C C . ALA A 1 73 ? 6.571 11.478 -13.931 1.00 90.12 73 ALA A C 1
ATOM 538 O O . ALA A 1 73 ? 7.107 12.115 -14.840 1.00 90.12 73 ALA A O 1
ATOM 539 N N . ALA A 1 74 ? 7.200 10.478 -13.309 1.00 85.75 74 ALA A N 1
ATOM 540 C CA . ALA A 1 74 ? 8.526 10.014 -13.690 1.00 85.75 74 ALA A CA 1
ATOM 541 C C . ALA A 1 74 ? 8.451 9.090 -14.923 1.00 85.75 74 ALA A C 1
ATOM 543 O O . ALA A 1 74 ? 7.476 8.356 -15.096 1.00 85.75 74 ALA A O 1
ATOM 544 N N . PRO A 1 75 ? 9.484 9.064 -15.786 1.00 77.56 75 PRO A N 1
ATOM 545 C CA . PRO A 1 75 ? 9.575 8.061 -16.839 1.00 77.56 75 PRO A CA 1
ATOM 546 C C . PRO A 1 75 ? 9.491 6.661 -16.226 1.00 77.56 75 PRO A C 1
ATOM 548 O O . PRO A 1 75 ? 10.249 6.351 -15.305 1.00 77.56 75 PRO A O 1
ATOM 551 N N . ARG A 1 76 ? 8.597 5.807 -16.743 1.00 69.19 76 ARG A N 1
ATOM 552 C CA . ARG A 1 76 ? 8.496 4.402 -16.320 1.00 69.19 76 ARG A CA 1
ATOM 553 C C . ARG A 1 76 ? 9.790 3.669 -16.658 1.00 69.19 76 ARG A C 1
ATOM 555 O O . ARG A 1 76 ? 9.945 3.095 -17.733 1.00 69.19 76 ARG A O 1
ATOM 562 N N . MET A 1 77 ? 10.722 3.674 -15.720 1.00 61.44 77 MET A N 1
ATOM 563 C CA . MET A 1 77 ? 11.831 2.741 -15.709 1.00 61.44 77 MET A CA 1
ATOM 564 C C . MET A 1 77 ? 11.289 1.452 -15.113 1.00 61.44 77 MET A C 1
ATOM 566 O O . MET A 1 77 ? 10.943 1.413 -13.934 1.00 61.44 77 MET A O 1
ATOM 570 N N . ALA A 1 78 ? 11.169 0.402 -15.927 1.00 61.22 78 ALA A N 1
ATOM 571 C CA . ALA A 1 78 ? 10.916 -0.918 -15.376 1.00 61.22 78 ALA A CA 1
ATOM 572 C C . ALA A 1 78 ? 12.060 -1.211 -14.391 1.00 61.22 78 ALA A C 1
ATOM 574 O O . ALA A 1 78 ? 13.220 -1.211 -14.824 1.00 61.22 78 ALA A O 1
ATOM 575 N N . PRO A 1 79 ? 11.784 -1.405 -13.087 1.00 61.75 79 PRO A N 1
ATOM 576 C CA . PRO A 1 79 ? 12.841 -1.794 -12.174 1.00 61.75 79 PRO A CA 1
ATOM 577 C C . PRO A 1 79 ? 13.459 -3.091 -12.705 1.00 61.75 79 PRO A C 1
ATOM 579 O O . PRO A 1 79 ? 12.737 -3.915 -13.286 1.00 61.75 79 PRO A O 1
ATOM 582 N N . PRO A 1 80 ? 14.781 -3.277 -12.560 1.00 63.66 80 PRO A N 1
ATOM 583 C CA . PRO A 1 80 ? 15.419 -4.510 -12.982 1.00 63.66 80 PRO A CA 1
ATOM 584 C C . PRO A 1 80 ? 14.681 -5.671 -12.321 1.00 63.66 80 PRO A C 1
ATOM 586 O O . PRO A 1 80 ? 14.549 -5.729 -11.097 1.00 63.66 80 PRO A O 1
ATOM 589 N N . ARG A 1 81 ? 14.127 -6.564 -13.146 1.00 67.94 81 ARG A N 1
ATOM 590 C CA . ARG A 1 81 ? 13.455 -7.760 -12.646 1.00 67.94 81 ARG A CA 1
ATOM 591 C C . ARG A 1 81 ? 14.515 -8.559 -11.882 1.00 67.94 81 ARG A C 1
ATOM 593 O O . ARG A 1 81 ? 15.565 -8.822 -12.475 1.00 67.94 81 ARG A O 1
ATOM 600 N N . PRO A 1 82 ? 14.297 -8.911 -10.603 1.00 70.94 82 PRO A N 1
ATOM 601 C CA . PRO A 1 82 ? 15.259 -9.732 -9.890 1.00 70.94 82 PRO A CA 1
ATOM 602 C C . PRO A 1 82 ? 15.468 -11.020 -10.685 1.00 70.94 82 PRO A C 1
ATOM 604 O O . PRO A 1 82 ? 14.506 -11.675 -11.094 1.00 70.94 82 PRO A O 1
ATOM 607 N N . ALA A 1 83 ? 16.729 -11.338 -10.971 1.00 80.69 83 ALA A N 1
ATOM 608 C CA . ALA A 1 83 ? 17.078 -12.596 -11.601 1.00 80.69 83 ALA A CA 1
ATOM 609 C C . ALA A 1 83 ? 16.896 -13.691 -10.548 1.00 80.69 83 ALA A C 1
ATOM 611 O O . ALA A 1 83 ? 17.713 -13.819 -9.642 1.00 80.69 83 ALA A O 1
ATOM 612 N N . LEU A 1 84 ? 15.791 -14.429 -10.638 1.00 86.00 84 LEU A N 1
ATOM 613 C CA . LEU A 1 84 ? 15.547 -15.583 -9.783 1.00 86.00 84 LEU A CA 1
ATOM 614 C C . LEU A 1 84 ? 16.285 -16.782 -10.368 1.00 86.00 84 LEU A C 1
ATOM 616 O O . LEU A 1 84 ? 16.117 -17.112 -11.547 1.00 86.00 84 LEU A O 1
ATOM 620 N N . ASP A 1 85 ? 17.103 -17.433 -9.551 1.00 93.19 85 ASP A N 1
ATOM 621 C CA . ASP A 1 85 ? 17.720 -18.687 -9.952 1.00 93.19 85 ASP A CA 1
ATOM 622 C C . ASP A 1 85 ? 16.693 -19.838 -9.932 1.00 93.19 85 ASP A C 1
ATOM 624 O O . ASP A 1 85 ? 15.517 -19.687 -9.579 1.00 93.19 85 ASP A O 1
ATOM 628 N N . ARG A 1 86 ? 17.123 -21.036 -10.342 1.00 93.19 86 ARG A N 1
ATOM 629 C CA . ARG A 1 86 ? 16.227 -22.199 -10.393 1.00 93.19 86 ARG A CA 1
ATOM 630 C C . ARG A 1 86 ? 15.703 -22.590 -9.005 1.00 93.19 86 ARG A C 1
ATOM 632 O O . ARG A 1 86 ? 14.640 -23.196 -8.919 1.00 93.19 86 ARG A O 1
ATOM 639 N N . GLN A 1 87 ? 16.457 -22.330 -7.941 1.00 94.38 87 GLN A N 1
ATOM 640 C CA . GLN A 1 87 ? 16.056 -22.658 -6.579 1.00 94.38 87 GLN A CA 1
ATOM 641 C C . GLN A 1 87 ? 15.008 -21.675 -6.064 1.00 94.38 87 GLN A C 1
ATOM 643 O O . GLN A 1 87 ? 13.997 -22.119 -5.521 1.00 94.38 87 GLN A O 1
ATOM 648 N N . ASP A 1 88 ? 15.194 -20.383 -6.300 1.00 93.88 88 ASP A N 1
ATOM 649 C CA . ASP A 1 88 ? 14.228 -19.356 -5.921 1.00 93.88 88 ASP A CA 1
ATOM 650 C C . ASP A 1 88 ? 12.923 -19.488 -6.710 1.00 93.88 88 ASP A C 1
ATOM 652 O O . ASP A 1 88 ? 11.845 -19.368 -6.134 1.00 93.88 88 ASP A O 1
ATOM 656 N N . MET A 1 89 ? 12.990 -19.852 -7.995 1.00 92.94 89 MET A N 1
ATOM 657 C CA . MET A 1 89 ? 11.790 -20.158 -8.784 1.00 92.94 89 MET A CA 1
ATOM 658 C C . MET A 1 89 ? 11.002 -21.354 -8.234 1.00 92.94 89 MET A C 1
ATOM 660 O O . MET A 1 89 ? 9.773 -21.330 -8.265 1.00 92.94 89 MET A O 1
ATOM 664 N N . ARG A 1 90 ? 11.684 -22.390 -7.720 1.00 95.44 90 ARG A N 1
ATOM 665 C CA . ARG A 1 90 ? 11.008 -23.519 -7.056 1.00 95.44 90 ARG A CA 1
ATOM 666 C C . ARG A 1 90 ? 10.333 -23.069 -5.765 1.00 95.44 90 ARG A C 1
ATOM 668 O O . ARG A 1 90 ? 9.139 -23.281 -5.626 1.00 95.44 90 ARG A O 1
ATOM 675 N N . ARG A 1 91 ? 11.062 -22.361 -4.894 1.00 94.44 91 ARG A N 1
ATOM 676 C CA . ARG A 1 91 ? 10.521 -21.817 -3.634 1.00 94.44 91 ARG A CA 1
ATOM 677 C C . ARG A 1 91 ? 9.299 -20.932 -3.864 1.00 94.44 91 ARG A C 1
ATOM 679 O O . ARG A 1 91 ? 8.324 -21.031 -3.131 1.00 94.44 91 ARG A O 1
ATOM 686 N N . LEU A 1 92 ? 9.347 -20.077 -4.886 1.00 93.19 92 LEU A N 1
ATOM 687 C CA . LEU A 1 92 ? 8.212 -19.241 -5.264 1.00 93.19 92 LEU A CA 1
ATOM 688 C C . LEU A 1 92 ? 7.020 -20.089 -5.726 1.00 93.19 92 LEU A C 1
ATOM 690 O O . LEU A 1 92 ? 5.889 -19.787 -5.361 1.00 93.19 92 LEU A O 1
ATOM 694 N N . GLY A 1 93 ? 7.263 -21.145 -6.505 1.00 94.50 93 GLY A N 1
ATOM 695 C CA . GLY A 1 93 ? 6.227 -22.095 -6.914 1.00 94.50 93 GLY A CA 1
ATOM 696 C C . GLY A 1 93 ? 5.567 -22.794 -5.725 1.00 94.50 93 GLY A C 1
ATOM 697 O O . GLY A 1 93 ? 4.340 -22.824 -5.653 1.00 94.50 93 GLY A O 1
ATOM 698 N N . ASP A 1 94 ? 6.371 -23.280 -4.778 1.00 95.19 94 ASP A N 1
ATOM 699 C CA . ASP A 1 94 ? 5.894 -23.941 -3.558 1.00 95.19 94 ASP A CA 1
ATOM 700 C C . ASP A 1 94 ? 5.053 -22.975 -2.709 1.00 95.19 94 ASP A C 1
ATOM 702 O O . ASP A 1 94 ? 3.929 -23.299 -2.326 1.00 95.19 94 ASP A O 1
ATOM 706 N N . TYR A 1 95 ? 5.539 -21.741 -2.518 1.00 94.06 95 TYR A N 1
ATOM 707 C CA . TYR A 1 95 ? 4.793 -20.682 -1.835 1.00 94.06 95 TYR A CA 1
ATOM 708 C C . TYR A 1 95 ? 3.447 -20.394 -2.509 1.00 94.06 95 TYR A C 1
ATOM 710 O O . TYR A 1 95 ? 2.420 -20.327 -1.839 1.00 94.06 95 TYR A O 1
ATOM 718 N N . VAL A 1 96 ? 3.425 -20.230 -3.837 1.00 95.75 96 VAL A N 1
ATOM 719 C CA . VAL A 1 96 ? 2.187 -19.946 -4.580 1.00 95.75 96 VAL A CA 1
ATOM 720 C C . VAL A 1 96 ? 1.196 -21.105 -4.456 1.00 95.75 96 VAL A C 1
ATOM 722 O O . VAL A 1 96 ? -0.003 -20.864 -4.307 1.00 95.75 96 VAL A O 1
ATOM 725 N N . ALA A 1 97 ? 1.672 -22.351 -4.509 1.00 96.62 97 ALA A N 1
ATOM 726 C CA . ALA A 1 97 ? 0.828 -23.527 -4.339 1.00 96.62 97 ALA A CA 1
ATOM 727 C C . ALA A 1 97 ? 0.196 -23.571 -2.938 1.00 96.62 97 ALA A C 1
ATOM 729 O O . ALA A 1 97 ? -1.025 -23.703 -2.836 1.00 96.62 97 ALA A O 1
ATOM 730 N N . ALA A 1 98 ? 0.999 -23.380 -1.888 1.00 96.25 98 ALA A N 1
ATOM 731 C CA . ALA A 1 98 ? 0.538 -23.354 -0.500 1.00 96.25 98 ALA A CA 1
ATOM 732 C C . ALA A 1 98 ? -0.447 -22.197 -0.246 1.00 96.25 98 ALA A C 1
ATOM 734 O O . ALA A 1 98 ? -1.565 -22.411 0.226 1.00 96.25 98 ALA A O 1
ATOM 735 N N . PHE A 1 99 ? -0.106 -20.984 -0.695 1.00 94.94 99 PHE A N 1
ATOM 736 C CA . PHE A 1 99 ? -0.965 -19.804 -0.570 1.00 94.94 99 PHE A CA 1
ATOM 737 C C . PHE A 1 99 ? -2.339 -20.012 -1.224 1.00 94.94 99 PHE A C 1
ATOM 739 O O . PHE A 1 99 ? -3.372 -19.717 -0.620 1.00 94.94 99 PHE A O 1
ATOM 746 N N . ASN A 1 100 ? -2.376 -20.560 -2.444 1.00 95.12 100 ASN A N 1
ATOM 747 C CA . ASN A 1 100 ? -3.630 -20.841 -3.149 1.00 95.12 100 ASN A CA 1
ATOM 748 C C . ASN A 1 100 ? -4.452 -21.950 -2.476 1.00 95.12 100 ASN A C 1
ATOM 7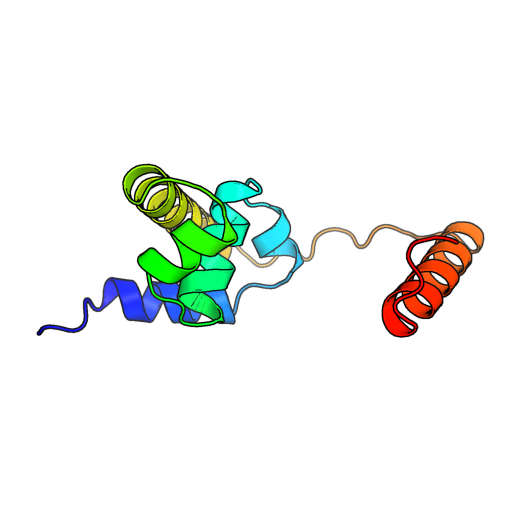50 O O . ASN A 1 100 ? -5.682 -21.909 -2.523 1.00 95.12 100 ASN A O 1
ATOM 754 N N . ALA A 1 101 ? -3.791 -22.916 -1.835 1.00 96.31 101 ALA A N 1
ATOM 755 C CA . ALA A 1 101 ? -4.438 -23.948 -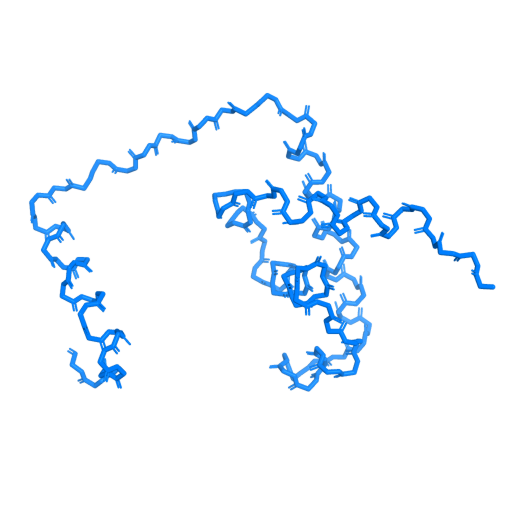1.030 1.00 96.31 101 ALA A CA 1
ATOM 756 C C . ALA A 1 101 ? -4.904 -23.441 0.350 1.00 96.31 101 ALA A C 1
ATOM 758 O O . ALA A 1 101 ? -5.577 -24.184 1.063 1.00 96.31 101 ALA A O 1
ATOM 759 N N . ARG A 1 102 ? -4.589 -22.184 0.714 1.00 92.94 102 ARG A N 1
ATOM 760 C CA . ARG A 1 102 ? -4.742 -21.622 2.071 1.00 92.94 102 ARG A CA 1
ATOM 761 C C . ARG A 1 102 ? -4.000 -22.428 3.138 1.00 92.94 102 ARG A C 1
ATOM 763 O O . ARG A 1 102 ? -4.423 -22.478 4.290 1.00 92.94 102 ARG A O 1
ATOM 770 N N . ASP A 1 103 ? -2.904 -23.045 2.731 1.00 94.56 103 ASP A N 1
ATOM 771 C CA . ASP A 1 103 ? -1.987 -23.751 3.604 1.00 94.56 103 ASP A CA 1
ATOM 772 C C . ASP A 1 103 ? -0.895 -22.767 4.036 1.00 94.56 103 ASP A C 1
ATOM 774 O O . ASP A 1 103 ? -0.051 -22.368 3.234 1.00 94.56 103 ASP A O 1
ATOM 778 N N . PHE A 1 104 ? -0.986 -22.295 5.279 1.00 89.25 104 PHE A N 1
ATOM 779 C CA . PHE A 1 104 ? -0.035 -21.342 5.864 1.00 89.25 104 PHE A CA 1
ATOM 780 C C . PHE A 1 104 ? 0.873 -21.985 6.920 1.00 89.25 104 PHE A C 1
ATOM 782 O O . PHE A 1 104 ? 1.725 -21.294 7.478 1.00 89.25 104 PHE A O 1
ATOM 789 N N . ASP A 1 105 ? 0.675 -23.275 7.203 1.00 87.69 105 ASP A N 1
ATOM 790 C CA . ASP A 1 105 ? 1.394 -24.023 8.241 1.00 87.69 105 ASP A CA 1
ATOM 791 C C . ASP A 1 105 ? 2.590 -24.813 7.680 1.00 87.69 105 ASP A C 1
ATOM 793 O O . ASP A 1 105 ? 3.391 -25.354 8.449 1.00 87.69 105 ASP A O 1
ATOM 797 N N . THR A 1 106 ? 2.707 -24.875 6.351 1.00 64.38 106 THR A N 1
ATOM 798 C CA . THR A 1 106 ? 3.773 -25.560 5.607 1.00 64.38 106 THR A CA 1
ATOM 799 C C . THR A 1 106 ? 4.866 -24.590 5.164 1.00 64.38 106 THR A C 1
ATOM 801 O O . THR A 1 106 ? 6.059 -24.951 5.303 1.00 64.38 106 THR A O 1
#

pLDDT: mean 89.87, std 12.34, range [39.16, 98.19]

Foldseek 3Di:
DPPPVLLLVLLVLLQPDDPVLLVPADPLLSLLSCVCSVVNDDLVVSCVVVVHDSVSSVVSPVVSSVSSVVVVPDPPDPPPDPPQDPVNVVVVVVVVVCVVVVNPPD

Secondary structure (DSSP, 8-state):
----HHHHHHHHHHHH--HHHHHTS-HHHHHHHIIIIIS---HHHHHHHTT--HHHHHHHHHHHHHHHHHHHHS---PPPPP---HHHHHHHHHHHHHHHHT----